Protein AF-X0Y793-F1 (afdb_monomer_lite)

Secondary structure (DSSP, 8-state):
-PPPEEEEEEEEESS-HHHHHHHHHTS-HHHHHHTTEEEEEEEEE-

InterPro domains:
  IPR029044 Nucleotide-diphospho-sugar transferases [G3DSA:3.90.550.10] (1-46)
  IPR029044 Nucleotide-diphospho-sugar transferases [SSF53448] (7-46)

Organism: NCBI:txid412755

Sequence (46 aa):
MYQVRSVSIVIPALNEEQAIERVVRSVPRDELASLGYETQVLVVDN

Structure (mmCIF, N/CA/C/O backbone):
data_AF-X0Y793-F1
#
_entry.id   AF-X0Y793-F1
#
loop_
_atom_site.group_PDB
_atom_site.id
_atom_site.type_symbol
_atom_site.label_atom_id
_atom_site.label_alt_id
_atom_site.label_comp_id
_atom_site.label_asym_id
_atom_site.label_entity_id
_atom_site.label_seq_id
_atom_site.pdbx_PDB_ins_code
_atom_site.Cartn_x
_atom_site.Cartn_y
_atom_site.Cartn_z
_atom_site.occupancy
_atom_site.B_iso_or_equiv
_atom_site.auth_seq_id
_atom_site.auth_comp_id
_atom_site.auth_asym_id
_atom_site.auth_atom_id
_atom_site.pdbx_PDB_model_num
ATOM 1 N N . MET A 1 1 ? -10.917 7.371 26.010 1.00 52.47 1 MET A N 1
ATOM 2 C CA . MET A 1 1 ? -10.385 7.754 24.685 1.00 52.47 1 MET A CA 1
ATOM 3 C C . MET A 1 1 ? -9.759 6.515 24.073 1.00 52.47 1 MET A C 1
ATOM 5 O O . MET A 1 1 ? -8.937 5.907 24.745 1.00 52.47 1 MET A O 1
ATOM 9 N N . TYR A 1 2 ? -10.182 6.091 22.880 1.00 64.19 2 TYR A N 1
ATOM 10 C CA . TYR A 1 2 ? -9.475 5.029 22.158 1.00 64.19 2 TYR A CA 1
ATOM 11 C C . TYR A 1 2 ? -8.187 5.621 21.582 1.00 64.19 2 TYR A C 1
ATOM 13 O O . TYR A 1 2 ? -8.227 6.666 20.937 1.00 64.19 2 TYR A O 1
ATOM 21 N N . GLN A 1 3 ? -7.049 4.994 21.868 1.00 73.81 3 GLN A N 1
ATOM 22 C CA . GLN A 1 3 ? -5.767 5.388 21.297 1.00 73.81 3 GLN A CA 1
ATOM 23 C C . GLN A 1 3 ? -5.754 4.982 19.821 1.00 73.81 3 GLN A C 1
ATOM 25 O O . GLN A 1 3 ? -5.964 3.809 19.506 1.00 73.81 3 GLN A O 1
ATOM 30 N N . VAL A 1 4 ? -5.539 5.947 18.925 1.00 75.12 4 VAL A N 1
ATOM 31 C CA . VAL A 1 4 ? -5.343 5.666 17.499 1.00 75.12 4 VAL A CA 1
ATOM 32 C C . VAL A 1 4 ? -4.077 4.828 17.368 1.00 75.12 4 VAL A C 1
ATOM 34 O O . VAL A 1 4 ? -3.023 5.197 17.890 1.00 75.12 4 VAL A O 1
ATOM 37 N N . ARG A 1 5 ? -4.196 3.665 16.729 1.00 89.69 5 ARG A N 1
ATOM 38 C CA . ARG A 1 5 ? -3.063 2.777 16.467 1.00 89.69 5 ARG A CA 1
ATOM 39 C C . ARG A 1 5 ? -2.571 3.079 15.062 1.00 89.69 5 ARG A C 1
ATOM 41 O O . ARG A 1 5 ? -3.349 2.980 14.124 1.00 89.69 5 ARG A O 1
ATOM 48 N N . SER A 1 6 ? -1.314 3.461 14.900 1.00 94.25 6 SER A N 1
ATOM 49 C CA . SER A 1 6 ? -0.729 3.673 13.576 1.00 94.25 6 SER A CA 1
ATOM 50 C C . SER A 1 6 ? 0.002 2.420 13.097 1.00 94.25 6 SER A C 1
ATOM 52 O O . SER A 1 6 ? 0.561 1.663 13.894 1.00 94.25 6 SER A O 1
ATOM 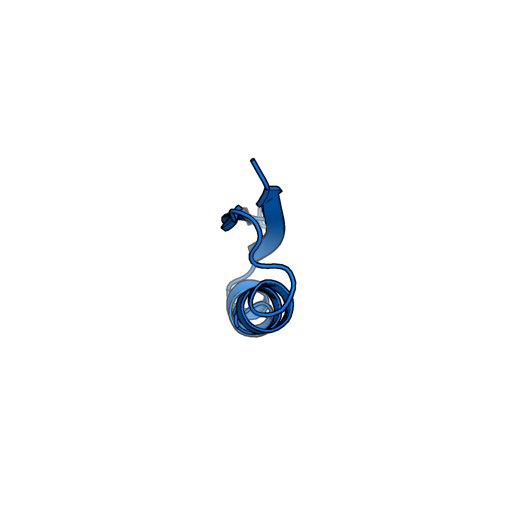54 N N . VAL A 1 7 ? -0.021 2.187 11.787 1.00 95.62 7 VAL A N 1
ATOM 55 C CA . VAL A 1 7 ? 0.749 1.140 11.114 1.00 95.62 7 VAL A CA 1
ATOM 56 C C . VAL A 1 7 ? 1.460 1.739 9.904 1.00 95.62 7 VAL A C 1
ATOM 58 O O . VAL A 1 7 ? 0.840 2.383 9.057 1.00 95.62 7 VAL A O 1
ATOM 61 N N . SER A 1 8 ? 2.771 1.523 9.821 1.00 96.56 8 SER A N 1
ATOM 62 C CA . SER A 1 8 ? 3.580 1.921 8.668 1.00 96.56 8 SER A CA 1
ATOM 63 C C . SER A 1 8 ? 3.990 0.681 7.886 1.00 96.56 8 SER A C 1
ATOM 65 O O . SER A 1 8 ? 4.577 -0.249 8.437 1.00 96.56 8 SER A O 1
ATOM 67 N N . ILE A 1 9 ? 3.685 0.677 6.593 1.00 96.88 9 ILE A N 1
ATOM 68 C CA . ILE A 1 9 ? 4.069 -0.369 5.649 1.00 96.88 9 ILE A CA 1
ATOM 69 C C . ILE A 1 9 ? 5.237 0.170 4.836 1.00 96.88 9 ILE A C 1
ATOM 71 O O . ILE A 1 9 ? 5.086 1.149 4.106 1.00 96.88 9 ILE A O 1
ATOM 75 N N . VAL A 1 10 ? 6.399 -0.460 4.985 1.00 96.44 10 VAL A N 1
ATOM 76 C CA . VAL A 1 10 ? 7.622 -0.086 4.273 1.00 96.44 10 VAL A CA 1
ATOM 77 C C . VAL A 1 10 ? 7.826 -1.058 3.120 1.00 96.44 10 VAL A C 1
ATOM 79 O O . VAL A 1 10 ? 7.917 -2.264 3.340 1.00 96.44 10 VAL A O 1
ATOM 82 N N . ILE A 1 11 ? 7.883 -0.529 1.901 1.00 95.06 11 ILE A N 1
ATOM 83 C CA . ILE A 1 11 ? 8.087 -1.298 0.674 1.00 95.06 11 ILE A CA 1
ATOM 84 C C . ILE A 1 11 ? 9.454 -0.900 0.109 1.00 95.06 11 ILE A C 1
ATOM 86 O O . ILE A 1 11 ? 9.569 0.186 -0.464 1.00 95.06 11 ILE A O 1
ATOM 90 N N . PRO A 1 12 ? 10.500 -1.721 0.297 1.00 92.94 12 PRO A N 1
ATOM 91 C CA . PRO A 1 12 ? 11.749 -1.527 -0.421 1.00 92.94 12 PRO A CA 1
ATOM 92 C C . PRO A 1 12 ? 11.528 -1.846 -1.904 1.00 92.94 12 PRO A C 1
ATOM 94 O O . PRO A 1 12 ? 10.918 -2.864 -2.226 1.00 92.94 12 PRO A O 1
ATOM 97 N N . ALA A 1 13 ? 12.028 -0.984 -2.778 1.00 91.31 13 ALA A N 1
ATOM 98 C CA . ALA A 1 13 ? 11.980 -1.118 -4.226 1.00 91.31 13 ALA A CA 1
ATOM 99 C C . ALA A 1 13 ? 13.382 -0.866 -4.810 1.0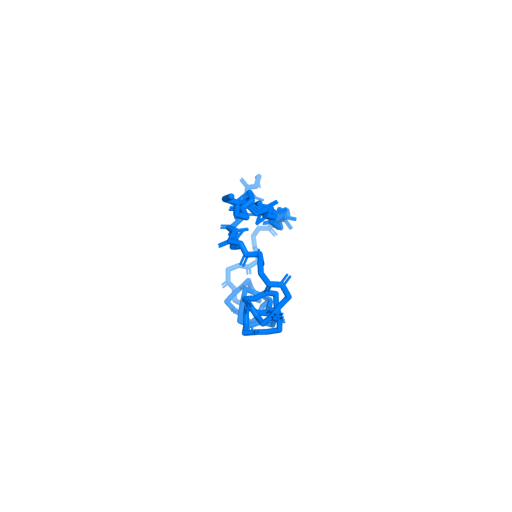0 91.31 13 ALA A C 1
ATOM 101 O O . ALA A 1 13 ? 14.209 -0.199 -4.189 1.00 91.31 13 ALA A O 1
ATOM 102 N N . LEU A 1 14 ? 13.658 -1.438 -5.984 1.00 87.88 14 LEU A N 1
ATOM 103 C CA . LEU A 1 14 ? 14.870 -1.170 -6.766 1.00 87.88 14 LEU A CA 1
ATOM 104 C C . LEU A 1 14 ? 14.503 -1.129 -8.250 1.00 87.88 14 LEU A C 1
ATOM 106 O O . LEU A 1 14 ? 14.368 -2.176 -8.883 1.00 87.88 14 LEU A O 1
ATOM 110 N N . ASN A 1 15 ? 14.359 0.071 -8.816 1.00 83.31 15 ASN A N 1
ATOM 111 C CA . ASN A 1 15 ? 13.966 0.268 -10.222 1.00 83.31 15 ASN A CA 1
ATOM 112 C C . ASN A 1 15 ? 12.621 -0.411 -10.599 1.00 83.31 15 ASN A C 1
ATOM 114 O O . ASN A 1 15 ? 12.425 -0.844 -11.736 1.00 83.31 15 ASN A O 1
ATOM 118 N N . GLU A 1 16 ? 11.676 -0.513 -9.656 1.00 79.88 16 GLU A N 1
ATOM 119 C CA . GLU A 1 16 ? 10.390 -1.221 -9.821 1.00 79.88 16 GLU A CA 1
ATOM 120 C C . GLU A 1 16 ? 9.210 -0.302 -10.205 1.00 79.88 16 GLU A C 1
ATOM 122 O O . GLU A 1 16 ? 8.058 -0.584 -9.871 1.00 79.88 16 GLU A O 1
ATOM 127 N N . GLU A 1 17 ? 9.463 0.794 -10.927 1.00 79.06 17 GLU A N 1
ATOM 128 C CA . GLU A 1 17 ? 8.485 1.859 -11.232 1.00 79.06 17 GLU A CA 1
ATOM 129 C C . GLU A 1 17 ? 7.143 1.340 -11.792 1.00 79.06 17 GLU A C 1
ATOM 131 O O . GLU A 1 17 ? 6.073 1.836 -11.444 1.00 79.06 17 GLU A O 1
ATOM 136 N N . GLN A 1 18 ? 7.178 0.289 -12.614 1.00 81.94 18 GLN A N 1
ATOM 137 C CA . GLN A 1 18 ? 5.973 -0.288 -13.224 1.00 81.94 18 GLN A CA 1
ATOM 138 C C . GLN A 1 18 ? 5.193 -1.216 -12.278 1.00 81.94 18 GLN A C 1
ATOM 140 O O . GLN A 1 18 ? 3.979 -1.367 -12.410 1.00 81.94 18 GLN A O 1
ATOM 145 N N . ALA A 1 19 ? 5.873 -1.869 -11.332 1.00 87.81 19 ALA A N 1
ATOM 146 C CA . ALA A 1 19 ? 5.258 -2.828 -10.416 1.00 87.81 19 ALA A CA 1
ATOM 147 C C . ALA A 1 19 ? 4.784 -2.161 -9.118 1.00 87.81 19 ALA A C 1
ATOM 149 O O . ALA A 1 19 ? 3.775 -2.582 -8.539 1.00 87.81 19 ALA A O 1
ATOM 150 N N . ILE A 1 20 ? 5.469 -1.100 -8.683 1.00 92.75 20 ILE A N 1
ATOM 151 C CA . ILE A 1 20 ? 5.249 -0.476 -7.380 1.00 92.75 20 ILE A CA 1
ATOM 152 C C . ILE A 1 20 ? 3.837 0.095 -7.229 1.00 92.75 20 ILE A C 1
ATOM 154 O O . ILE A 1 20 ? 3.237 -0.042 -6.166 1.00 92.75 20 ILE A O 1
ATOM 158 N N . GLU A 1 21 ? 3.240 0.637 -8.295 1.00 92.44 21 GLU A N 1
ATOM 159 C CA . GLU A 1 21 ? 1.855 1.128 -8.274 1.00 92.44 21 GLU A CA 1
ATOM 160 C C . GLU A 1 21 ? 0.870 0.011 -7.902 1.00 92.44 21 GLU A C 1
ATOM 162 O O . GLU A 1 21 ? -0.006 0.191 -7.050 1.00 92.44 21 GLU A O 1
ATOM 167 N N . ARG A 1 22 ? 1.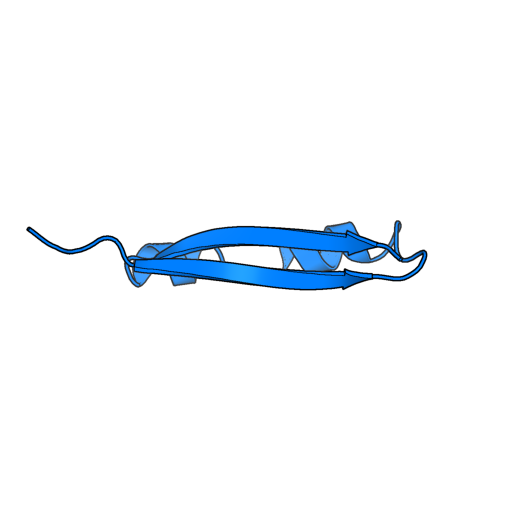032 -1.174 -8.505 1.00 94.38 22 ARG A N 1
ATOM 168 C CA . ARG A 1 22 ? 0.191 -2.340 -8.213 1.00 94.38 22 ARG A CA 1
ATOM 169 C C . ARG A 1 22 ? 0.403 -2.828 -6.783 1.00 94.38 22 ARG A C 1
ATOM 171 O O . ARG A 1 22 ? -0.572 -3.178 -6.121 1.00 94.38 22 ARG A O 1
ATOM 178 N N . VAL A 1 23 ? 1.647 -2.834 -6.306 1.0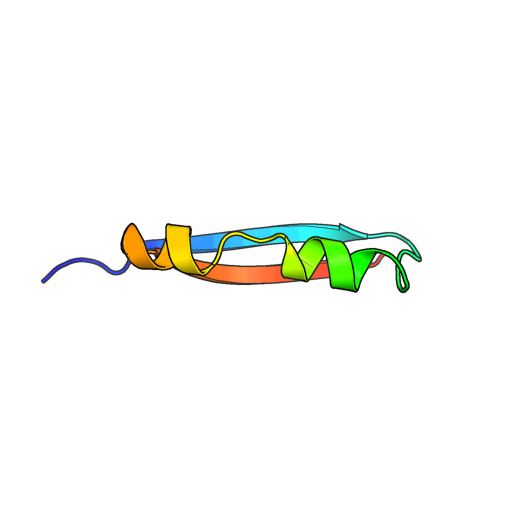0 94.38 23 VAL A N 1
ATOM 179 C CA . VAL A 1 23 ? 1.978 -3.261 -4.939 1.00 94.38 23 VAL A CA 1
ATOM 180 C C . VAL A 1 23 ? 1.382 -2.294 -3.914 1.00 94.38 23 VAL A C 1
ATOM 182 O O . VAL A 1 23 ? 0.682 -2.729 -3.002 1.00 94.38 23 VAL A O 1
ATOM 185 N N . VAL A 1 24 ? 1.540 -0.982 -4.103 1.00 95.31 24 VAL A N 1
ATOM 186 C CA . VAL A 1 24 ? 0.931 0.040 -3.237 1.00 95.31 24 VAL A CA 1
ATOM 187 C C . VAL A 1 24 ? -0.597 -0.073 -3.229 1.00 95.31 24 VAL A C 1
ATOM 189 O O . VAL A 1 24 ? -1.210 0.049 -2.169 1.00 95.31 24 VAL A O 1
ATOM 192 N N . ARG A 1 25 ? -1.225 -0.351 -4.380 1.00 95.12 25 ARG A N 1
ATOM 193 C CA . ARG A 1 25 ? -2.679 -0.583 -4.477 1.00 95.12 25 ARG A CA 1
ATOM 194 C C . ARG A 1 25 ? -3.148 -1.874 -3.814 1.00 95.12 25 ARG A C 1
ATOM 196 O O . ARG A 1 25 ? -4.317 -1.963 -3.461 1.00 95.12 25 ARG A O 1
ATOM 203 N N . SER A 1 26 ? -2.268 -2.858 -3.647 1.00 95.94 26 SER A N 1
ATOM 204 C CA . SER A 1 26 ? -2.601 -4.114 -2.967 1.00 95.94 26 SER A CA 1
ATOM 205 C C . SER A 1 26 ? -2.612 -4.000 -1.440 1.00 95.94 26 SER A C 1
ATOM 207 O O . SER A 1 26 ? -3.056 -4.924 -0.765 1.00 95.94 26 SER A O 1
ATOM 209 N N . VAL A 1 27 ? -2.149 -2.872 -0.886 1.00 96.81 27 VAL A N 1
ATOM 210 C CA . VAL A 1 27 ? -2.202 -2.616 0.555 1.00 96.81 27 VAL A CA 1
ATOM 211 C C . VAL A 1 27 ? -3.667 -2.569 1.022 1.00 96.81 27 VAL A C 1
ATOM 213 O O . VAL A 1 27 ? -4.422 -1.726 0.529 1.00 96.81 27 VAL A O 1
ATOM 216 N N . PRO A 1 28 ? -4.073 -3.393 2.008 1.00 96.19 28 PRO A N 1
ATOM 217 C CA . PRO A 1 28 ? -5.466 -3.511 2.443 1.00 96.19 28 PRO A CA 1
ATOM 218 C C . PRO A 1 28 ? -5.869 -2.364 3.389 1.00 96.19 28 PRO A C 1
ATOM 220 O O . PRO A 1 28 ? -6.131 -2.560 4.575 1.00 96.19 28 PRO A O 1
ATOM 223 N N . ARG A 1 29 ? -5.890 -1.127 2.874 1.00 95.44 29 ARG A N 1
ATOM 224 C CA . ARG A 1 29 ? -6.143 0.096 3.663 1.00 95.44 29 ARG A CA 1
ATOM 225 C C . ARG A 1 29 ? -7.504 0.085 4.357 1.00 95.44 29 ARG A C 1
ATOM 227 O O . ARG A 1 29 ? -7.586 0.485 5.513 1.00 95.44 29 ARG A O 1
ATOM 234 N N . ASP A 1 30 ? -8.538 -0.396 3.674 1.00 95.44 30 ASP A N 1
ATOM 235 C CA . ASP A 1 30 ? -9.903 -0.423 4.210 1.00 95.44 30 ASP A CA 1
ATOM 236 C C . ASP A 1 30 ? -10.041 -1.437 5.351 1.00 95.44 30 ASP A C 1
ATOM 238 O O . ASP A 1 30 ? -10.670 -1.152 6.371 1.00 95.44 30 ASP A O 1
ATOM 242 N N . GLU A 1 31 ? -9.388 -2.596 5.231 1.00 96.38 31 GLU A N 1
ATOM 243 C CA . GLU A 1 31 ? -9.354 -3.601 6.296 1.00 96.38 31 GLU A CA 1
ATOM 244 C C . GLU A 1 31 ? -8.612 -3.062 7.523 1.00 96.38 31 GLU A C 1
ATOM 246 O O . GLU A 1 31 ? -9.127 -3.129 8.639 1.00 96.38 31 GLU A O 1
ATOM 251 N N . LEU A 1 32 ? -7.443 -2.445 7.324 1.00 94.88 32 LEU A N 1
ATOM 252 C CA . LEU A 1 32 ? -6.669 -1.825 8.402 1.00 94.88 32 LEU A CA 1
ATOM 253 C C . LEU A 1 32 ? -7.456 -0.699 9.087 1.00 94.88 32 LEU A C 1
ATOM 255 O O . LEU A 1 32 ? -7.497 -0.638 10.318 1.00 94.88 32 LEU A O 1
ATOM 259 N N . ALA A 1 33 ? -8.152 0.135 8.312 1.00 93.38 33 ALA A N 1
ATOM 260 C CA . ALA A 1 33 ? -9.031 1.170 8.842 1.00 93.38 33 ALA A CA 1
ATOM 261 C C . ALA A 1 33 ? -10.190 0.572 9.660 1.00 93.38 33 ALA A C 1
ATOM 263 O O . ALA A 1 33 ? -10.473 1.055 10.757 1.00 93.38 33 ALA A O 1
ATOM 264 N N . SER A 1 34 ? -10.812 -0.518 9.190 1.00 94.81 34 SER A N 1
ATOM 265 C CA . SER A 1 34 ? -11.889 -1.216 9.915 1.00 94.81 34 SER A CA 1
ATOM 266 C C . SER A 1 34 ? -11.430 -1.802 11.259 1.00 94.81 34 SER A C 1
ATOM 268 O O . SER A 1 34 ? -12.208 -1.888 12.208 1.00 94.81 34 SER A O 1
ATOM 270 N N . LEU A 1 35 ? -10.140 -2.133 11.370 1.00 93.50 35 LEU A N 1
ATOM 271 C CA . LEU A 1 35 ? -9.489 -2.594 12.598 1.00 93.50 35 LEU A CA 1
ATOM 272 C C . LEU A 1 35 ? -9.038 -1.435 13.516 1.00 93.50 35 LEU A C 1
ATOM 274 O O . LEU A 1 35 ? -8.483 -1.666 14.598 1.00 93.50 35 LEU A O 1
ATOM 278 N N . GLY A 1 36 ? -9.290 -0.186 13.117 1.00 93.75 36 GLY A N 1
ATOM 279 C CA . GLY A 1 36 ? -8.941 1.017 13.869 1.00 93.75 36 GLY A CA 1
ATOM 280 C C . GLY A 1 36 ? -7.478 1.431 13.724 1.00 93.75 36 GLY A C 1
ATOM 281 O O . GLY A 1 36 ? -6.932 2.023 14.661 1.00 93.75 36 GLY A O 1
ATOM 282 N N . TYR A 1 37 ? -6.841 1.087 12.599 1.00 95.31 37 TYR A N 1
ATOM 283 C CA . T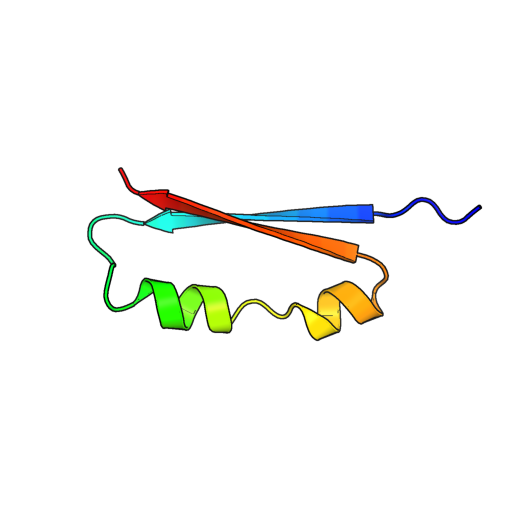YR A 1 37 ? -5.491 1.535 12.280 1.00 95.31 37 TYR A CA 1
ATOM 284 C C . TYR A 1 37 ? -5.476 2.732 11.333 1.00 95.31 37 TYR A C 1
ATOM 286 O O . TYR A 1 37 ? -6.143 2.749 10.300 1.00 95.31 37 TYR A O 1
ATOM 294 N N . GLU A 1 38 ? -4.622 3.698 11.644 1.00 95.50 38 GLU A N 1
ATOM 295 C CA . GLU A 1 38 ? -4.180 4.718 10.699 1.00 95.50 38 GLU A CA 1
ATOM 296 C C . GLU A 1 38 ? -2.989 4.171 9.902 1.00 95.50 38 GLU A C 1
ATOM 298 O O . GLU A 1 38 ? -1.985 3.761 10.485 1.00 95.50 38 GLU A O 1
ATOM 303 N N . THR A 1 39 ? -3.106 4.117 8.572 1.00 96.12 39 THR A N 1
ATOM 304 C CA . THR A 1 39 ? -2.122 3.441 7.710 1.00 96.12 39 THR A CA 1
ATOM 305 C C . THR A 1 39 ? -1.267 4.437 6.933 1.00 96.12 39 THR A C 1
ATOM 307 O O . THR A 1 39 ? -1.793 5.288 6.217 1.00 96.12 39 THR A O 1
ATOM 310 N N . GLN A 1 40 ? 0.052 4.262 6.988 1.00 96.62 40 GLN A N 1
ATOM 311 C CA . GLN A 1 40 ? 1.032 4.952 6.151 1.00 96.62 40 GLN A CA 1
ATOM 312 C C . GLN A 1 40 ? 1.741 3.938 5.244 1.00 96.62 40 GLN A C 1
ATOM 314 O O . GLN A 1 40 ? 2.132 2.867 5.698 1.00 96.62 40 GLN A O 1
ATOM 319 N N . VAL A 1 41 ? 1.947 4.283 3.972 1.00 96.69 41 VAL A N 1
ATOM 320 C CA . VAL A 1 41 ? 2.766 3.487 3.043 1.00 96.69 41 VAL A CA 1
ATOM 321 C C . VAL A 1 41 ? 4.002 4.298 2.673 1.00 96.69 41 VAL A C 1
ATOM 323 O O . VAL A 1 41 ? 3.870 5.417 2.181 1.00 96.69 41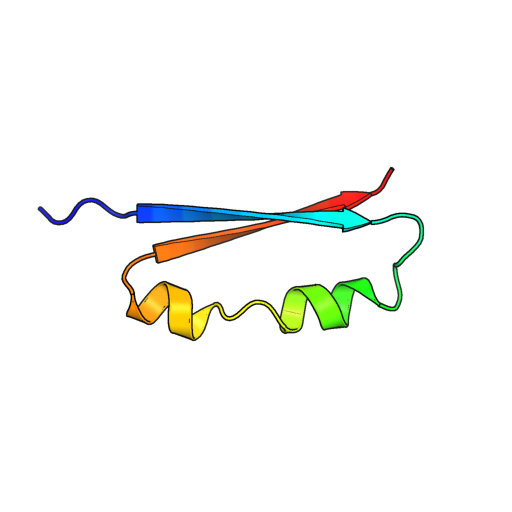 VAL A O 1
ATOM 326 N N . LEU A 1 42 ? 5.184 3.736 2.917 1.00 96.00 42 LEU A N 1
ATOM 327 C CA . LEU A 1 42 ? 6.477 4.321 2.580 1.00 96.00 42 LEU A CA 1
ATOM 328 C C . LEU A 1 42 ? 7.173 3.425 1.558 1.00 96.00 42 LEU A C 1
ATOM 330 O O . LEU A 1 42 ? 7.515 2.285 1.865 1.00 96.00 42 LEU A O 1
ATOM 334 N N . VAL A 1 43 ? 7.394 3.948 0.357 1.00 94.56 43 VAL A N 1
ATOM 335 C CA . VAL A 1 43 ? 8.228 3.291 -0.653 1.00 94.56 43 VAL A CA 1
ATOM 336 C C . VAL A 1 43 ? 9.652 3.809 -0.498 1.00 94.56 43 VAL A C 1
ATOM 338 O O . VAL A 1 43 ? 9.859 5.022 -0.467 1.00 94.56 43 VAL A O 1
ATOM 341 N N . VAL A 1 44 ? 10.612 2.897 -0.376 1.00 93.88 44 VAL A N 1
ATOM 342 C CA . VAL A 1 44 ? 12.042 3.213 -0.289 1.00 93.88 44 VAL A CA 1
ATOM 343 C C . VAL A 1 44 ? 12.711 2.658 -1.536 1.00 93.88 44 VAL A C 1
ATOM 345 O O . VAL A 1 44 ? 12.860 1.447 -1.650 1.00 93.88 44 VAL A O 1
ATOM 348 N N . ASP A 1 45 ? 13.072 3.541 -2.461 1.00 89.88 45 ASP A N 1
ATOM 349 C CA . ASP A 1 45 ? 13.829 3.203 -3.670 1.00 89.88 45 ASP A CA 1
ATOM 350 C C . ASP A 1 45 ? 15.318 3.482 -3.418 1.00 89.88 45 ASP A C 1
ATOM 352 O O . ASP A 1 45 ? 15.652 4.549 -2.890 1.00 89.88 45 ASP A O 1
ATOM 356 N N . ASN A 1 46 ? 16.183 2.515 -3.731 1.00 80.25 46 ASN A N 1
ATOM 357 C CA . ASN A 1 46 ? 17.634 2.568 -3.486 1.00 80.25 46 ASN A CA 1
ATOM 358 C C . ASN A 1 46 ? 18.446 2.588 -4.781 1.00 80.25 46 ASN A C 1
ATOM 360 O O . ASN A 1 46 ? 18.046 1.897 -5.740 1.00 80.25 46 ASN A O 1
#

Radius of gyration: 12.65 Å; chains: 1; bounding box: 30×12×38 Å

Foldseek 3Di:
DDDQAEDEAEAEDEPCVPCVVVVVVPPPCVVCVVVRYDYHYHYHYD

pLDDT: mean 90.43, std 9.17, range [52.47, 96.88]